Protein AF-A0A436BJ56-F1 (afdb_monomer_lite)

Secondary structure (DSSP, 8-state):
-EEEEEEE---SS-BTGGGB-SEEEEEEE----SSHHHHHHHHHHHHHHHHHHHHHTT--PEEEE---GGG-SS-EEEEEEE-TT-SEEEEEEGGGGTPPPP-TT--TT-HHHHHHHHHHHHSS-EEEGGG--HHHHTTS-TTTEEEEEEEEEEEEE--TTTTHHHHT--EE-TTS-EE-

Foldseek 3Di:
DKDWDKDADPPVDADPPQQRDGIHIDIDDDDDDQDDVRLVLVLLLVVLVVCVVQVVVVFLWAWAFDDQPPQDDGSKTFGWGFDQPAPWKKKWFQCSVVDDRDDPPDDSVPSVSSVVSVCVSPVTHIHTPVPDDPVVQVVDDPVGIDIGHTRGPDMTHDRACVPCVVVVNWDQDPVRDTGD

pLDDT: mean 94.96, std 5.75, range [60.12, 98.69]

Radius of gyration: 17.8 Å; chains: 1; bounding box: 43×37×51 Å

Structure (mmCIF, N/CA/C/O backbone):
data_AF-A0A436BJ56-F1
#
_entry.id   AF-A0A436BJ56-F1
#
loop_
_atom_site.group_PDB
_atom_site.id
_atom_site.type_symbol
_atom_site.label_atom_id
_atom_site.label_alt_id
_atom_site.label_comp_id
_atom_site.label_asym_id
_atom_site.label_entity_id
_atom_site.label_seq_id
_atom_site.pdbx_PDB_ins_code
_atom_site.Cartn_x
_atom_site.Cartn_y
_atom_site.Cartn_z
_atom_site.occupancy
_atom_site.B_iso_or_equiv
_atom_site.auth_seq_id
_atom_site.auth_comp_id
_atom_site.auth_asym_id
_atom_site.auth_atom_id
_atom_site.pdbx_PDB_model_num
ATOM 1 N N . LEU A 1 1 ? 7.757 -9.266 -9.993 1.00 97.31 1 LEU A N 1
ATOM 2 C CA . LEU A 1 1 ? 8.362 -10.417 -9.271 1.00 97.31 1 LEU A CA 1
ATOM 3 C C . LEU A 1 1 ? 7.872 -10.401 -7.831 1.00 97.31 1 LEU A C 1
ATOM 5 O O . LEU A 1 1 ? 7.681 -9.316 -7.302 1.00 97.31 1 LEU A O 1
ATOM 9 N N . TYR A 1 2 ? 7.648 -11.547 -7.194 1.00 98.50 2 TYR A N 1
ATOM 10 C CA . TYR A 1 2 ? 7.326 -11.588 -5.765 1.00 98.50 2 TYR A CA 1
ATOM 11 C C . TYR A 1 2 ? 7.798 -12.899 -5.145 1.00 98.50 2 TYR A C 1
ATOM 13 O O . TYR A 1 2 ? 8.003 -13.887 -5.850 1.00 98.50 2 TYR A O 1
ATOM 21 N N . HIS A 1 3 ? 7.935 -12.904 -3.826 1.00 98.50 3 HIS A N 1
ATOM 22 C CA . HIS A 1 3 ? 8.168 -14.114 -3.042 1.00 98.50 3 HIS A CA 1
ATOM 23 C C . HIS A 1 3 ? 7.486 -14.015 -1.682 1.00 98.50 3 HIS A C 1
ATOM 25 O O . HIS A 1 3 ? 6.999 -12.955 -1.294 1.00 98.50 3 HIS A O 1
ATOM 31 N N . ILE A 1 4 ? 7.435 -15.143 -0.981 1.00 98.69 4 ILE A N 1
ATOM 32 C CA . ILE A 1 4 ? 7.030 -15.231 0.419 1.00 98.69 4 ILE A CA 1
ATOM 33 C C . ILE A 1 4 ? 8.208 -15.867 1.142 1.00 98.69 4 ILE A C 1
ATOM 35 O O . ILE A 1 4 ? 8.556 -17.011 0.852 1.00 98.69 4 ILE A O 1
ATOM 39 N N . GLN A 1 5 ? 8.864 -15.111 2.014 1.00 98.69 5 GLN A N 1
ATOM 40 C CA . GLN A 1 5 ? 10.121 -15.535 2.623 1.00 98.69 5 GLN A CA 1
ATOM 41 C C . GLN A 1 5 ? 10.254 -14.984 4.042 1.00 98.69 5 GLN A C 1
ATOM 43 O O . GLN A 1 5 ? 9.731 -13.911 4.356 1.00 98.69 5 GLN A O 1
ATOM 48 N N . TRP A 1 6 ? 10.966 -15.723 4.892 1.00 98.44 6 TRP A N 1
ATOM 49 C CA . TRP A 1 6 ? 11.357 -15.266 6.220 1.00 98.44 6 TRP A CA 1
ATOM 50 C C . TRP A 1 6 ? 12.271 -14.045 6.127 1.00 98.44 6 TRP A C 1
ATOM 52 O O . TRP A 1 6 ? 13.178 -13.975 5.294 1.00 98.44 6 TRP A O 1
ATOM 62 N N . LYS A 1 7 ? 12.017 -13.066 6.987 1.00 98.12 7 LYS A N 1
ATOM 63 C CA . LYS A 1 7 ? 12.796 -11.838 7.132 1.00 98.12 7 LYS A CA 1
ATOM 64 C C . LYS A 1 7 ? 13.239 -11.710 8.577 1.00 98.12 7 LYS A C 1
ATOM 66 O O . LYS A 1 7 ? 12.566 -12.197 9.482 1.00 98.12 7 LYS A O 1
ATOM 71 N N . PHE A 1 8 ? 14.338 -10.995 8.776 1.00 98.12 8 PHE A N 1
ATOM 72 C CA . PHE A 1 8 ? 14.836 -10.655 10.097 1.00 98.12 8 PHE A CA 1
ATOM 73 C C . PHE A 1 8 ? 15.008 -9.140 10.223 1.00 98.12 8 PHE A C 1
ATOM 75 O O . PHE A 1 8 ? 15.613 -8.506 9.357 1.00 98.12 8 PHE A O 1
ATOM 82 N N . ARG A 1 9 ? 14.485 -8.560 11.303 1.00 97.06 9 ARG A N 1
ATOM 83 C CA . ARG A 1 9 ? 14.747 -7.184 11.745 1.00 97.06 9 ARG A CA 1
ATOM 84 C C . ARG A 1 9 ? 15.157 -7.244 13.210 1.00 97.06 9 ARG A C 1
ATOM 86 O O . ARG A 1 9 ? 14.449 -7.841 14.017 1.00 97.06 9 ARG A O 1
ATOM 93 N N . ASP A 1 10 ? 16.272 -6.615 13.570 1.00 96.69 10 ASP A N 1
ATOM 94 C CA . ASP A 1 10 ? 16.730 -6.593 14.964 1.00 96.69 10 ASP A CA 1
ATOM 95 C C . ASP A 1 10 ? 15.948 -5.553 15.783 1.00 96.69 10 ASP A C 1
ATOM 97 O O . ASP A 1 10 ? 16.457 -4.505 16.174 1.00 96.69 10 ASP A O 1
ATOM 101 N N . GLU A 1 11 ? 14.653 -5.819 15.975 1.00 94.88 11 GLU A N 1
ATOM 102 C CA . GLU A 1 11 ? 13.765 -4.987 16.779 1.00 94.88 11 GLU A CA 1
ATOM 103 C C . GLU A 1 11 ? 14.303 -4.902 18.213 1.00 94.88 11 GLU A C 1
ATOM 105 O O . GLU A 1 11 ? 14.478 -5.918 18.903 1.00 94.88 11 GLU A O 1
ATOM 110 N N . VAL A 1 12 ? 14.552 -3.664 18.651 1.00 95.06 12 VAL A N 1
ATOM 111 C CA . VAL A 1 12 ? 15.189 -3.335 19.931 1.00 95.06 12 VAL A CA 1
ATOM 112 C C . VAL A 1 12 ? 14.362 -3.884 21.087 1.00 95.06 12 VAL A C 1
ATOM 114 O O . VAL A 1 12 ? 14.915 -4.400 22.060 1.00 95.06 12 VAL A O 1
ATOM 117 N N . ARG A 1 13 ? 13.028 -3.802 20.984 1.00 95.31 13 ARG A N 1
ATOM 118 C CA . ARG A 1 13 ? 12.096 -4.304 22.005 1.00 95.31 13 ARG A CA 1
ATOM 119 C C . ARG A 1 13 ? 10.972 -5.132 21.371 1.00 95.31 13 ARG A C 1
ATOM 121 O O . ARG A 1 13 ? 9.874 -4.602 21.189 1.00 95.31 13 ARG A O 1
ATOM 128 N N . PRO A 1 14 ? 11.216 -6.422 21.061 1.00 94.12 14 PRO A N 1
ATOM 129 C CA . PRO A 1 14 ? 10.189 -7.309 20.525 1.00 94.12 14 PRO A CA 1
ATOM 130 C C . PRO A 1 14 ? 9.044 -7.460 21.526 1.00 94.12 14 PRO A C 1
ATOM 132 O O . PRO A 1 14 ? 9.273 -7.620 22.728 1.00 94.12 14 PRO A O 1
ATOM 135 N N . ARG A 1 15 ? 7.808 -7.383 21.042 1.00 94.06 15 ARG A N 1
ATOM 136 C CA . ARG A 1 15 ? 6.595 -7.375 21.868 1.00 94.06 15 ARG A CA 1
ATOM 137 C C . ARG A 1 15 ? 5.399 -7.884 21.071 1.00 94.06 15 ARG A C 1
ATOM 139 O O . ARG A 1 15 ? 5.477 -8.063 19.865 1.00 94.06 15 ARG A O 1
ATOM 146 N N . PHE A 1 16 ? 4.286 -8.138 21.755 1.00 94.00 16 PHE A N 1
ATOM 147 C CA . PHE A 1 16 ? 3.016 -8.526 21.118 1.00 94.00 16 PHE A CA 1
ATOM 148 C C . PHE A 1 16 ? 3.092 -9.800 20.249 1.00 94.00 16 PHE A C 1
ATOM 150 O O . PHE A 1 16 ? 2.332 -9.970 19.296 1.00 94.00 16 PHE A O 1
ATOM 157 N N . GLY A 1 17 ? 4.003 -10.719 20.588 1.00 95.00 17 GLY A N 1
ATOM 158 C CA . GLY A 1 17 ? 4.157 -11.996 19.894 1.00 95.00 17 GLY A CA 1
ATOM 159 C C . GLY A 1 17 ? 4.505 -11.807 18.418 1.00 95.00 17 GLY A C 1
ATOM 160 O O . GLY A 1 17 ? 5.520 -11.198 18.088 1.00 95.00 17 GLY A O 1
ATOM 161 N N . VAL A 1 18 ? 3.658 -12.333 17.532 1.00 95.94 18 VAL A N 1
ATOM 162 C CA . VAL A 1 18 ? 3.871 -12.285 16.076 1.00 95.94 18 VAL A CA 1
ATOM 163 C C . VAL A 1 18 ? 3.802 -10.872 15.495 1.00 95.94 18 VAL A C 1
ATOM 165 O O . VAL A 1 18 ? 4.398 -10.630 14.452 1.00 95.94 18 VAL A O 1
ATOM 168 N N . MET A 1 19 ? 3.127 -9.940 16.176 1.00 93.88 19 MET A N 1
ATOM 169 C CA . MET A 1 19 ? 2.874 -8.589 15.665 1.00 93.88 19 MET A CA 1
ATOM 170 C C . MET A 1 19 ? 4.138 -7.727 15.604 1.00 93.88 19 MET A C 1
ATOM 172 O O . MET A 1 19 ? 4.279 -6.909 14.704 1.00 93.88 19 MET A O 1
ATOM 176 N N . ARG A 1 20 ? 5.067 -7.910 16.551 1.00 94.88 20 ARG A N 1
ATOM 177 C CA . ARG A 1 20 ? 6.326 -7.157 16.615 1.00 94.88 20 ARG A CA 1
ATOM 178 C C . ARG A 1 20 ? 7.468 -8.052 17.087 1.00 94.88 20 ARG A C 1
ATOM 180 O O . ARG A 1 20 ? 7.993 -7.935 18.195 1.00 94.88 20 ARG A O 1
ATOM 187 N N . SER A 1 21 ? 7.816 -8.986 16.213 1.00 95.94 21 SER A N 1
ATOM 188 C CA . SER A 1 21 ? 8.883 -9.971 16.387 1.00 95.94 21 SER A CA 1
ATOM 189 C C . SER A 1 21 ? 10.157 -9.568 15.631 1.00 95.94 21 SER A C 1
ATOM 191 O O . SER A 1 21 ? 10.181 -8.564 14.918 1.00 95.94 21 SER A O 1
ATOM 193 N N . ARG A 1 22 ? 11.239 -10.340 15.802 1.00 97.44 22 ARG A N 1
ATOM 194 C CA . ARG A 1 22 ? 12.474 -10.153 15.021 1.00 97.44 22 ARG A CA 1
ATOM 195 C C . ARG A 1 22 ? 12.486 -10.956 13.734 1.00 97.44 22 ARG A C 1
ATOM 197 O O . ARG A 1 22 ? 12.954 -10.460 12.719 1.00 97.44 22 ARG A O 1
ATOM 204 N N . GLU A 1 23 ? 11.967 -12.175 13.778 1.00 98.25 23 GLU A N 1
ATOM 205 C CA . GLU A 1 23 ? 11.841 -13.053 12.622 1.00 98.25 23 GLU A CA 1
ATOM 206 C C . GLU A 1 23 ? 10.366 -13.180 12.244 1.00 98.25 23 GLU A C 1
ATOM 208 O O . GLU A 1 23 ? 9.539 -13.566 13.070 1.00 98.25 23 GLU A O 1
ATOM 213 N N . PHE A 1 24 ? 10.035 -12.828 11.005 1.00 98.31 24 PHE A N 1
ATOM 214 C CA . PHE A 1 24 ? 8.658 -12.778 10.522 1.00 98.31 24 PHE A CA 1
ATOM 215 C C . PHE A 1 24 ? 8.575 -13.201 9.057 1.00 98.31 24 PHE A C 1
ATOM 217 O O . PHE A 1 24 ? 9.532 -13.066 8.292 1.00 98.31 24 PHE A O 1
ATOM 224 N N . LEU A 1 25 ? 7.414 -13.713 8.654 1.00 98.38 25 LEU A N 1
ATOM 225 C CA . LEU A 1 25 ? 7.147 -14.100 7.275 1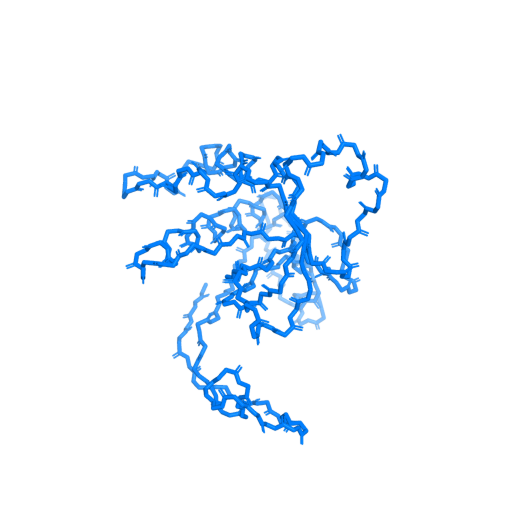.00 98.38 25 LEU A CA 1
ATOM 226 C C . LEU A 1 25 ? 6.546 -12.915 6.516 1.00 98.38 25 LEU A C 1
ATOM 228 O O . LEU A 1 25 ? 5.598 -12.292 6.989 1.00 98.38 25 LEU A O 1
ATOM 232 N N . MET A 1 26 ? 7.071 -12.619 5.329 1.00 98.56 26 MET A N 1
ATOM 233 C CA . MET A 1 26 ? 6.592 -11.501 4.519 1.00 98.56 26 MET A CA 1
ATOM 234 C C . MET A 1 26 ? 6.422 -11.912 3.063 1.00 98.56 26 MET A C 1
ATOM 236 O O . MET A 1 26 ? 7.269 -12.604 2.500 1.00 98.56 26 MET A O 1
ATOM 240 N N . LYS A 1 27 ? 5.330 -11.434 2.456 1.00 98.56 27 LYS A N 1
ATOM 241 C CA . LYS A 1 27 ? 5.179 -11.362 1.003 1.00 98.56 27 LYS A CA 1
ATOM 242 C C . LYS A 1 27 ? 5.621 -9.986 0.534 1.00 98.56 27 LYS A C 1
ATOM 244 O O . LYS A 1 27 ? 4.882 -9.017 0.714 1.00 98.56 27 LYS A O 1
ATOM 249 N N . ASP A 1 28 ? 6.767 -9.914 -0.115 1.00 97.50 28 ASP A N 1
ATOM 250 C CA . ASP A 1 28 ? 7.293 -8.722 -0.776 1.00 97.50 28 ASP A CA 1
ATOM 251 C C . ASP A 1 28 ? 7.287 -8.911 -2.299 1.00 97.50 28 ASP A C 1
ATOM 253 O O . ASP A 1 28 ? 7.619 -9.974 -2.831 1.00 97.50 28 ASP A O 1
ATOM 257 N N . ALA A 1 29 ? 6.817 -7.878 -2.995 1.00 98.38 29 ALA A N 1
ATOM 258 C CA . ALA A 1 29 ? 6.626 -7.855 -4.437 1.00 98.38 29 ALA A CA 1
ATOM 259 C C . ALA A 1 29 ? 7.260 -6.591 -5.023 1.00 98.38 29 ALA A C 1
ATOM 261 O O . ALA A 1 29 ? 7.264 -5.543 -4.386 1.00 98.38 29 ALA A O 1
ATOM 262 N N . TYR A 1 30 ? 7.767 -6.712 -6.247 1.00 97.62 30 TYR A N 1
ATOM 263 C CA . TYR A 1 30 ? 8.502 -5.674 -6.962 1.00 97.62 30 TYR A CA 1
ATOM 264 C C . TYR A 1 30 ? 7.994 -5.597 -8.406 1.00 97.62 30 TYR A C 1
ATOM 266 O O . TYR A 1 30 ? 7.989 -6.616 -9.117 1.00 97.62 30 TYR A O 1
ATOM 274 N N . SER A 1 31 ? 7.548 -4.411 -8.820 1.00 97.62 31 SER A N 1
ATOM 275 C CA . SER A 1 31 ? 7.209 -4.074 -10.207 1.00 97.62 31 SER A CA 1
ATOM 276 C C . SER A 1 31 ? 8.369 -3.343 -10.881 1.00 97.62 31 SER A C 1
ATOM 278 O O . SER A 1 31 ? 9.224 -2.769 -10.209 1.00 97.62 31 SER A O 1
ATOM 280 N N . PHE A 1 32 ? 8.410 -3.424 -12.207 1.00 96.88 32 PHE A N 1
ATOM 281 C CA . PHE A 1 32 ? 9.424 -2.803 -13.050 1.00 96.88 32 PHE A CA 1
ATOM 282 C C . PHE A 1 32 ? 8.715 -2.341 -14.313 1.00 96.88 32 PHE A C 1
ATOM 284 O O . PHE A 1 32 ? 8.106 -3.161 -15.002 1.00 96.88 32 PHE A O 1
ATOM 291 N N . ASP A 1 33 ? 8.796 -1.052 -14.596 1.00 96.31 33 ASP A N 1
ATOM 292 C CA . ASP A 1 33 ? 8.042 -0.401 -15.656 1.00 96.31 33 ASP A CA 1
ATOM 293 C C . ASP A 1 33 ? 8.947 0.641 -16.329 1.00 96.31 33 ASP A C 1
ATOM 295 O O . ASP A 1 33 ? 9.885 1.138 -15.709 1.00 96.31 33 ASP A O 1
ATOM 299 N N . LEU A 1 34 ? 8.707 0.926 -17.613 1.00 95.25 34 LEU A N 1
ATOM 300 C CA . LEU A 1 34 ? 9.562 1.820 -18.411 1.00 95.25 34 LEU A CA 1
ATOM 301 C C . LEU A 1 34 ? 9.464 3.285 -17.983 1.00 95.25 34 LEU A C 1
ATOM 303 O O . LEU A 1 34 ? 10.414 4.045 -18.152 1.00 95.25 34 LEU A O 1
ATOM 307 N N . ASP A 1 35 ? 8.296 3.681 -17.492 1.00 93.06 35 ASP A N 1
ATOM 308 C CA . ASP A 1 35 ? 7.981 5.048 -17.123 1.00 93.06 35 ASP A CA 1
ATOM 309 C C . ASP A 1 35 ? 7.056 5.092 -15.901 1.00 93.06 35 ASP A C 1
ATOM 311 O O . ASP A 1 35 ? 6.605 4.075 -15.362 1.00 93.06 35 ASP A O 1
ATOM 315 N N . PHE A 1 36 ? 6.788 6.315 -15.451 1.00 93.69 36 PHE A N 1
ATOM 316 C CA . PHE A 1 36 ? 5.950 6.571 -14.291 1.00 93.69 36 PHE A CA 1
ATOM 317 C C . PHE A 1 36 ? 4.507 6.079 -14.470 1.00 93.69 36 PHE A C 1
ATOM 319 O O . PHE A 1 36 ? 3.917 5.590 -13.508 1.00 93.69 36 PHE A O 1
ATOM 326 N N . GLU A 1 37 ? 3.931 6.179 -15.671 1.00 95.31 37 GLU A N 1
ATOM 327 C CA . GLU A 1 37 ? 2.541 5.768 -15.900 1.00 95.31 37 GLU A CA 1
ATOM 328 C C . GLU A 1 37 ? 2.396 4.245 -15.815 1.00 95.31 37 GLU A C 1
ATOM 330 O O . GLU A 1 37 ? 1.475 3.752 -15.158 1.00 95.31 37 GLU A O 1
ATOM 335 N N . GLY A 1 38 ? 3.354 3.491 -16.366 1.00 96.38 38 GLY A N 1
ATOM 336 C CA . GLY A 1 38 ? 3.429 2.042 -16.175 1.00 96.38 38 GLY A CA 1
ATOM 337 C C . GLY A 1 38 ? 3.590 1.665 -14.700 1.00 96.38 38 GLY A C 1
ATOM 338 O O . GLY A 1 38 ? 2.835 0.838 -14.177 1.00 96.38 38 GLY A O 1
ATOM 339 N N . ALA A 1 39 ? 4.500 2.340 -13.988 1.00 96.31 39 ALA A N 1
ATOM 340 C CA . ALA A 1 39 ? 4.735 2.092 -12.566 1.00 96.31 39 ALA A CA 1
ATOM 341 C C . ALA A 1 39 ? 3.493 2.395 -11.708 1.00 96.31 39 ALA A C 1
ATOM 343 O O . ALA A 1 39 ? 3.160 1.642 -10.788 1.00 96.31 39 ALA A O 1
ATOM 344 N N . LYS A 1 40 ? 2.758 3.464 -12.035 1.00 97.12 40 LYS A N 1
ATOM 345 C CA . LYS A 1 40 ? 1.489 3.830 -11.395 1.00 97.12 40 LYS A CA 1
ATOM 346 C C . LYS A 1 40 ? 0.389 2.808 -11.686 1.00 97.12 40 LYS A C 1
ATOM 348 O O . LYS A 1 40 ? -0.356 2.444 -10.776 1.00 97.12 40 LYS A O 1
ATOM 353 N N . ALA A 1 41 ? 0.299 2.291 -12.909 1.00 98.31 41 ALA A N 1
ATOM 354 C CA . ALA A 1 41 ? -0.630 1.212 -13.235 1.00 98.31 41 ALA A CA 1
ATOM 355 C C . ALA A 1 41 ? -0.315 -0.064 -12.429 1.00 98.31 41 ALA A C 1
ATOM 357 O O . ALA A 1 41 ? -1.209 -0.671 -11.831 1.00 98.31 41 ALA A O 1
ATOM 358 N N . ALA A 1 42 ? 0.965 -0.436 -12.315 1.00 98.31 42 ALA A N 1
ATOM 359 C CA . ALA A 1 42 ? 1.401 -1.558 -11.483 1.00 98.31 42 ALA A CA 1
ATOM 360 C C . ALA A 1 42 ? 1.089 -1.350 -9.992 1.00 98.31 42 ALA A C 1
ATOM 362 O O . ALA A 1 42 ? 0.601 -2.273 -9.330 1.00 98.31 42 ALA A O 1
ATOM 363 N N . TYR A 1 43 ? 1.308 -0.135 -9.486 1.00 98.19 43 TYR A N 1
ATOM 364 C CA . TYR A 1 43 ? 0.938 0.272 -8.133 1.00 98.19 43 TYR A CA 1
ATOM 365 C C . TYR A 1 43 ? -0.564 0.095 -7.883 1.00 98.19 43 TYR A C 1
ATOM 367 O O . TYR A 1 43 ? -0.960 -0.556 -6.914 1.00 98.19 43 TYR A O 1
ATOM 375 N N . ASN A 1 44 ? -1.404 0.589 -8.796 1.00 98.56 44 ASN A N 1
ATOM 376 C CA . ASN A 1 44 ? -2.857 0.493 -8.690 1.00 98.56 44 ASN A CA 1
ATOM 377 C C . ASN A 1 44 ? -3.340 -0.968 -8.686 1.00 98.56 44 ASN A C 1
ATOM 379 O O . ASN A 1 44 ? -4.206 -1.339 -7.891 1.00 98.56 44 ASN A O 1
ATOM 383 N N . ARG A 1 45 ? -2.731 -1.842 -9.501 1.00 98.62 45 ARG A N 1
ATOM 384 C CA . ARG A 1 45 ? -3.021 -3.288 -9.465 1.00 98.62 45 ARG A CA 1
ATOM 385 C C . ARG A 1 45 ? -2.676 -3.904 -8.105 1.00 98.62 45 ARG A C 1
ATOM 387 O O . ARG A 1 45 ? -3.431 -4.741 -7.605 1.00 98.62 45 ARG A O 1
ATOM 394 N N . MET A 1 46 ? -1.575 -3.493 -7.471 1.00 98.56 46 MET A N 1
ATOM 395 C CA . MET A 1 46 ? -1.231 -3.956 -6.118 1.00 98.56 46 MET A CA 1
ATOM 396 C C . MET A 1 46 ? -2.188 -3.411 -5.058 1.00 98.56 46 MET A C 1
ATOM 398 O O . MET A 1 46 ? -2.606 -4.177 -4.191 1.00 98.56 46 MET A O 1
ATOM 402 N N . PHE A 1 47 ? -2.606 -2.150 -5.173 1.00 98.62 47 PHE A N 1
ATOM 403 C CA . PHE A 1 47 ? -3.616 -1.542 -4.307 1.00 98.62 47 PHE A CA 1
ATOM 404 C C . PHE A 1 47 ? -4.901 -2.380 -4.293 1.00 98.62 47 PHE A C 1
ATOM 406 O O . PHE A 1 47 ? -5.339 -2.854 -3.242 1.00 98.62 47 PHE A O 1
ATOM 413 N N . VAL A 1 48 ? -5.462 -2.654 -5.475 1.00 98.44 48 VAL A N 1
ATOM 414 C CA . VAL A 1 48 ? -6.691 -3.449 -5.616 1.00 98.44 48 VAL A CA 1
ATOM 415 C C . VAL A 1 48 ? -6.490 -4.900 -5.162 1.00 98.44 48 VAL A C 1
ATOM 417 O O . VAL A 1 48 ? -7.371 -5.491 -4.531 1.00 98.44 48 VAL A O 1
ATOM 420 N N . SER A 1 49 ? -5.313 -5.478 -5.416 1.00 98.19 49 SER A N 1
ATOM 421 C CA . SER A 1 49 ? -4.969 -6.819 -4.927 1.00 98.19 49 SER A CA 1
ATOM 422 C C . SER A 1 49 ? -4.944 -6.892 -3.398 1.00 98.19 49 SER A C 1
ATOM 424 O O . SER A 1 49 ? -5.396 -7.889 -2.831 1.00 98.19 49 SER A O 1
ATOM 426 N N . TYR A 1 50 ? -4.444 -5.856 -2.721 1.00 98.44 50 TYR A N 1
ATOM 427 C CA . TYR A 1 50 ? -4.378 -5.797 -1.259 1.00 98.44 50 TYR A CA 1
ATOM 428 C C . TYR A 1 50 ? -5.768 -5.663 -0.638 1.00 98.44 50 TYR A C 1
ATOM 430 O O . TYR A 1 50 ? -6.083 -6.457 0.249 1.00 98.44 50 TYR A O 1
ATOM 438 N N . LEU A 1 51 ? -6.629 -4.780 -1.169 1.00 97.88 51 LEU A N 1
ATOM 439 C CA . LEU A 1 51 ? -8.038 -4.691 -0.752 1.00 97.88 51 LEU A CA 1
ATOM 440 C C . LEU A 1 51 ? -8.693 -6.080 -0.750 1.00 97.88 51 LEU A C 1
ATOM 442 O O . LEU A 1 51 ? -9.200 -6.556 0.264 1.00 97.88 51 LEU A O 1
ATOM 446 N N . ARG A 1 52 ? -8.577 -6.792 -1.876 1.00 97.81 52 ARG A N 1
ATOM 447 C CA . ARG A 1 52 ? -9.139 -8.139 -2.049 1.00 97.81 52 ARG A CA 1
ATOM 448 C C . ARG A 1 52 ? -8.500 -9.177 -1.129 1.00 97.81 52 ARG A C 1
ATOM 450 O O . ARG A 1 52 ? -9.184 -10.092 -0.673 1.00 97.81 52 ARG A O 1
ATOM 457 N N . THR A 1 53 ? -7.198 -9.068 -0.877 1.00 97.88 53 THR A N 1
ATOM 458 C CA . THR A 1 53 ? -6.456 -10.009 -0.027 1.00 97.88 53 THR A CA 1
ATOM 459 C C . THR A 1 53 ? -6.968 -9.966 1.406 1.00 97.88 53 THR A C 1
ATOM 461 O O . THR A 1 53 ? -7.306 -11.016 1.951 1.00 97.88 53 THR A O 1
ATOM 464 N N . PHE A 1 54 ? -7.083 -8.774 1.992 1.00 97.56 54 PHE A N 1
ATOM 465 C CA . PHE A 1 54 ? -7.527 -8.631 3.379 1.00 97.56 54 PHE A CA 1
ATOM 466 C C . PHE A 1 54 ? -9.012 -8.966 3.544 1.00 97.56 54 PHE A C 1
ATOM 468 O O . PHE A 1 54 ? -9.364 -9.716 4.455 1.00 97.56 54 PHE A O 1
ATOM 475 N N . THR A 1 55 ? -9.872 -8.561 2.603 1.00 96.06 55 THR A N 1
ATOM 476 C CA . THR A 1 55 ? -11.298 -8.932 2.637 1.00 96.06 55 THR A CA 1
ATOM 477 C C . THR A 1 55 ? -11.513 -10.440 2.585 1.00 96.06 55 THR A C 1
ATOM 479 O O . THR A 1 55 ? -12.362 -10.966 3.301 1.00 96.06 55 THR A O 1
ATOM 482 N N . ARG A 1 56 ? -10.710 -11.182 1.807 1.00 96.88 56 ARG A N 1
ATOM 483 C CA . ARG A 1 56 ? -10.768 -12.657 1.785 1.00 96.88 56 ARG A CA 1
ATOM 484 C C . ARG A 1 56 ? -10.379 -13.309 3.114 1.00 96.88 56 ARG A C 1
ATOM 486 O O . ARG A 1 56 ? -10.716 -14.471 3.321 1.00 96.88 56 ARG A O 1
ATOM 493 N N . MET A 1 57 ? -9.685 -12.588 3.990 1.00 97.06 57 MET A N 1
ATOM 494 C CA . MET A 1 57 ? -9.357 -13.022 5.351 1.00 97.06 57 MET A CA 1
ATOM 495 C C . MET A 1 57 ? -10.418 -12.588 6.377 1.00 97.06 57 MET A C 1
ATOM 497 O O . MET A 1 57 ? -10.242 -12.839 7.564 1.00 97.06 57 MET A O 1
ATOM 501 N N . GLY A 1 58 ? -11.507 -11.940 5.943 1.00 96.00 58 GLY A N 1
ATOM 502 C CA . GLY A 1 58 ? -12.515 -11.361 6.836 1.00 96.00 58 GLY A CA 1
ATOM 503 C C . GLY A 1 58 ? -12.043 -10.085 7.536 1.00 96.00 58 GLY A C 1
ATOM 504 O O . GLY A 1 58 ? -12.595 -9.717 8.568 1.00 96.00 58 GLY A O 1
ATOM 505 N N . LEU A 1 59 ? -11.006 -9.432 7.002 1.00 95.50 59 LEU A N 1
ATOM 506 C CA . LEU A 1 59 ? -10.409 -8.228 7.568 1.00 95.50 59 LEU A CA 1
ATOM 507 C C . LEU A 1 59 ? -10.763 -7.016 6.712 1.00 95.50 59 LEU A C 1
ATOM 509 O O . LEU A 1 59 ? -10.738 -7.074 5.482 1.00 95.50 59 LEU A O 1
ATOM 513 N N . GLN A 1 60 ? -11.034 -5.899 7.376 1.00 93.50 60 GLN A N 1
ATOM 514 C CA . GLN A 1 60 ? -11.268 -4.621 6.723 1.00 93.50 60 GLN A CA 1
ATOM 515 C C . GLN A 1 60 ? -10.035 -3.734 6.906 1.00 93.50 60 GLN A C 1
ATOM 517 O O . GLN A 1 60 ? -9.890 -3.044 7.913 1.00 93.50 60 GLN A O 1
ATOM 522 N N . ALA A 1 61 ? -9.115 -3.810 5.945 1.00 96.75 61 ALA A N 1
ATOM 523 C CA . ALA A 1 61 ? -7.906 -2.998 5.941 1.00 96.75 61 ALA A CA 1
ATOM 524 C C . ALA A 1 61 ? -8.137 -1.725 5.119 1.00 96.75 61 ALA A C 1
ATOM 526 O O . ALA A 1 61 ? -8.456 -1.795 3.931 1.00 96.75 61 ALA A O 1
ATOM 527 N N . ILE A 1 62 ? -7.978 -0.574 5.761 1.00 97.69 62 ILE A N 1
ATOM 528 C CA . ILE A 1 62 ? -8.192 0.743 5.165 1.00 97.69 62 ILE A CA 1
ATOM 529 C C . ILE A 1 62 ? -6.868 1.206 4.547 1.00 97.69 62 ILE A C 1
ATOM 531 O O . ILE A 1 62 ? -5.870 1.247 5.269 1.00 97.69 62 ILE A O 1
ATOM 535 N N . PRO A 1 63 ? -6.824 1.544 3.246 1.00 97.69 63 PRO A N 1
ATOM 536 C CA . PRO A 1 63 ? -5.649 2.165 2.653 1.00 97.69 63 PRO A CA 1
ATOM 537 C C . PRO A 1 63 ? -5.527 3.602 3.167 1.00 97.69 63 PRO A C 1
ATOM 539 O O . PRO A 1 63 ? -6.423 4.421 2.979 1.00 97.69 63 PRO A O 1
ATOM 542 N N . MET A 1 64 ? -4.420 3.915 3.825 1.00 97.31 64 MET A N 1
ATOM 543 C CA . MET A 1 64 ? -4.146 5.226 4.401 1.00 97.31 64 MET A CA 1
ATOM 544 C C . MET A 1 64 ? -2.902 5.810 3.759 1.00 97.31 64 MET A C 1
ATOM 546 O O . MET A 1 64 ? -1.915 5.096 3.574 1.00 97.31 64 MET A O 1
ATOM 550 N N . ARG A 1 65 ? -2.936 7.106 3.435 1.00 96.44 65 ARG A N 1
ATOM 551 C CA . ARG A 1 65 ? -1.734 7.811 2.979 1.00 96.44 65 ARG A CA 1
ATOM 552 C C . ARG A 1 65 ? -0.658 7.697 4.052 1.00 96.44 65 ARG A C 1
ATOM 554 O O . ARG A 1 65 ? -0.931 7.981 5.219 1.00 96.44 65 ARG A O 1
ATOM 561 N N . ALA A 1 66 ? 0.525 7.277 3.631 1.00 93.31 66 ALA A N 1
ATOM 562 C CA . ALA A 1 66 ? 1.679 7.048 4.486 1.00 93.31 66 ALA A CA 1
ATOM 563 C C . ALA A 1 66 ? 2.893 7.811 3.949 1.00 93.31 66 ALA A C 1
ATOM 565 O O . ALA A 1 66 ? 2.883 8.273 2.802 1.00 93.31 66 ALA A O 1
ATOM 566 N N . ASP A 1 67 ? 3.933 7.947 4.770 1.00 89.19 67 ASP A N 1
ATOM 567 C CA . ASP A 1 67 ? 5.151 8.638 4.362 1.00 89.19 67 ASP A CA 1
ATOM 568 C C . ASP A 1 67 ? 5.743 7.989 3.096 1.00 89.19 67 ASP A C 1
ATOM 570 O O . ASP A 1 67 ? 5.774 6.763 2.925 1.00 89.19 67 ASP A O 1
ATOM 574 N N . THR A 1 68 ? 6.188 8.827 2.163 1.00 82.19 68 THR A N 1
ATOM 575 C CA . THR A 1 68 ? 6.903 8.395 0.950 1.00 82.19 68 THR A CA 1
ATOM 576 C C . THR A 1 68 ? 8.412 8.336 1.171 1.00 82.19 68 THR A C 1
ATOM 578 O O . THR A 1 68 ? 9.166 7.874 0.303 1.00 82.19 68 THR A O 1
ATOM 581 N N . GLY A 1 69 ? 8.876 8.788 2.337 1.00 75.38 69 GLY A N 1
ATOM 582 C CA . GLY A 1 69 ? 10.280 8.903 2.663 1.00 75.38 69 GLY A CA 1
ATOM 583 C C . GLY A 1 69 ? 10.998 9.861 1.703 1.00 75.38 69 GLY A C 1
ATOM 584 O O . GLY A 1 69 ? 10.406 10.805 1.180 1.00 75.38 69 GLY A O 1
ATOM 585 N N . PRO A 1 70 ? 12.286 9.620 1.394 1.00 60.12 70 PRO A N 1
ATOM 586 C CA . PRO A 1 70 ? 13.103 10.555 0.611 1.00 60.12 70 PRO A CA 1
ATOM 587 C C . PRO A 1 70 ? 12.676 10.759 -0.851 1.00 60.12 70 PRO A C 1
ATOM 589 O O . PRO A 1 70 ? 13.305 11.541 -1.557 1.00 60.12 70 PRO A O 1
ATOM 592 N N . ILE A 1 71 ? 11.698 9.996 -1.337 1.00 62.31 71 ILE A N 1
ATOM 593 C CA . ILE A 1 71 ? 11.326 9.936 -2.756 1.00 62.31 71 ILE A CA 1
ATOM 594 C C . ILE A 1 71 ? 10.233 10.963 -3.066 1.00 62.31 71 ILE A C 1
ATOM 596 O O . ILE A 1 71 ? 10.203 11.502 -4.172 1.00 62.31 71 ILE A O 1
ATOM 600 N N . GLY A 1 72 ? 9.388 11.287 -2.081 1.00 63.22 72 GLY A N 1
ATOM 601 C CA . GLY A 1 72 ? 8.248 12.180 -2.261 1.00 63.22 72 GLY A CA 1
ATOM 602 C C . GLY A 1 72 ? 7.133 11.579 -3.127 1.00 63.22 72 GLY A C 1
ATOM 603 O O . GLY A 1 72 ? 7.201 10.435 -3.584 1.00 63.22 72 GLY A O 1
ATOM 604 N N . GLY A 1 73 ? 6.097 12.382 -3.375 1.00 69.25 73 GLY A N 1
ATOM 605 C CA . GLY A 1 73 ? 4.919 12.010 -4.165 1.00 69.25 73 GLY A CA 1
ATOM 606 C C . GLY A 1 73 ? 3.764 11.464 -3.321 1.00 69.25 73 GLY A C 1
ATOM 607 O O . GLY A 1 73 ? 3.774 11.571 -2.100 1.00 69.25 73 GLY A O 1
ATOM 608 N N . ASP A 1 74 ? 2.778 10.864 -3.995 1.00 77.25 74 ASP A N 1
ATOM 609 C CA . ASP A 1 74 ? 1.508 10.439 -3.375 1.00 77.25 74 ASP A CA 1
ATOM 610 C C . ASP A 1 74 ? 1.295 8.912 -3.413 1.00 77.25 74 ASP A C 1
ATOM 612 O O . ASP A 1 74 ? 0.239 8.394 -3.051 1.00 77.25 74 ASP A O 1
ATOM 616 N N . LEU A 1 75 ? 2.293 8.161 -3.887 1.00 91.88 75 LEU A N 1
ATOM 617 C CA . LEU A 1 75 ? 2.205 6.716 -4.106 1.00 91.88 75 LEU A CA 1
ATOM 618 C C . LEU A 1 75 ? 2.828 5.934 -2.941 1.00 91.88 75 LEU A C 1
ATOM 620 O O . LEU A 1 75 ? 3.743 5.137 -3.142 1.00 91.88 75 LEU A O 1
ATOM 624 N N . SER A 1 76 ? 2.320 6.153 -1.727 1.00 96.00 76 SER A N 1
ATOM 625 C CA . SER A 1 76 ? 2.619 5.362 -0.524 1.00 96.00 76 SER A CA 1
ATOM 626 C C . SER A 1 76 ? 1.344 5.175 0.295 1.00 96.00 76 SER A C 1
ATOM 628 O O . SER A 1 76 ? 0.722 6.153 0.710 1.00 96.00 76 SER A O 1
ATOM 630 N N . HIS A 1 77 ? 0.928 3.918 0.474 1.00 97.75 77 HIS A N 1
ATOM 631 C CA . HIS A 1 77 ? -0.271 3.579 1.240 1.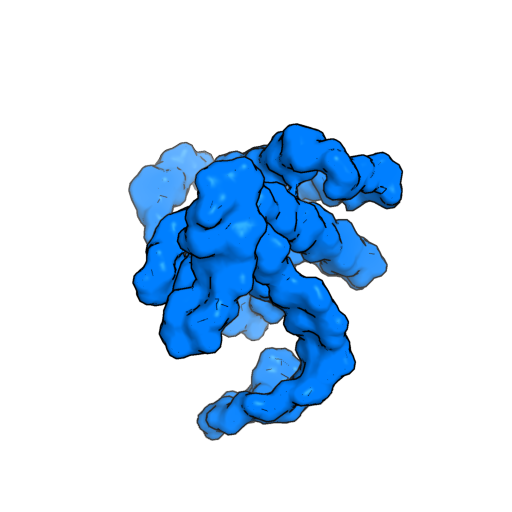00 97.75 77 HIS A CA 1
ATOM 632 C C . HIS A 1 77 ? -0.021 2.395 2.168 1.00 97.75 77 HIS A C 1
ATOM 634 O O . HIS A 1 77 ? 0.316 1.292 1.718 1.00 97.75 77 HIS A O 1
ATOM 640 N N . GLU A 1 78 ? -0.244 2.624 3.456 1.00 97.56 78 GLU A N 1
ATOM 641 C CA . GLU A 1 78 ? -0.337 1.577 4.468 1.00 97.56 78 GLU A CA 1
ATOM 642 C C . GLU A 1 78 ? -1.775 1.061 4.534 1.00 97.56 78 GLU A C 1
ATOM 644 O O . GLU A 1 78 ? -2.735 1.826 4.553 1.00 97.56 78 GLU A O 1
ATOM 649 N N . PHE A 1 79 ? -1.937 -0.255 4.571 1.00 98.06 79 PHE A N 1
ATOM 650 C CA . PHE A 1 79 ? -3.213 -0.924 4.772 1.00 98.06 79 PHE A CA 1
ATOM 651 C C . PHE A 1 79 ? -3.346 -1.243 6.253 1.00 98.06 79 PHE A C 1
ATOM 653 O O . PHE A 1 79 ? -2.631 -2.102 6.776 1.00 98.06 79 PHE A O 1
ATOM 660 N N . ILE A 1 80 ? -4.257 -0.540 6.921 1.00 97.75 80 ILE A N 1
ATOM 661 C CA . ILE A 1 80 ? -4.363 -0.543 8.379 1.00 97.75 80 ILE A CA 1
ATOM 662 C C . ILE A 1 80 ? -5.714 -1.101 8.815 1.00 97.75 80 ILE A C 1
ATOM 664 O O . ILE A 1 80 ? -6.767 -0.693 8.325 1.00 97.75 80 ILE A O 1
ATOM 668 N N . ILE A 1 81 ? -5.684 -2.024 9.774 1.00 96.69 81 ILE A N 1
ATOM 669 C CA . ILE A 1 81 ? -6.877 -2.527 10.461 1.00 96.69 81 ILE A CA 1
ATOM 670 C C . ILE A 1 81 ? -7.061 -1.722 11.742 1.00 96.69 81 ILE A C 1
ATOM 672 O O . ILE A 1 81 ? -6.135 -1.640 12.552 1.00 96.69 81 ILE A O 1
ATOM 676 N N . LEU A 1 82 ? -8.248 -1.148 11.942 1.00 96.06 82 LEU A N 1
ATOM 677 C CA . LEU A 1 82 ? -8.568 -0.412 13.166 1.00 96.06 82 LEU A CA 1
ATOM 678 C C . LEU A 1 82 ? -8.590 -1.367 14.367 1.00 96.06 82 LEU A C 1
ATOM 680 O O . LEU A 1 82 ? -9.276 -2.390 14.346 1.00 96.06 82 LEU A O 1
ATOM 684 N N . ALA A 1 83 ? -7.823 -1.040 15.404 1.00 94.81 83 ALA A N 1
ATOM 685 C CA . ALA A 1 83 ? -7.698 -1.834 16.619 1.00 94.81 83 ALA A CA 1
ATOM 686 C C . ALA A 1 83 ? -7.179 -0.971 17.776 1.00 94.81 83 ALA A C 1
ATOM 688 O O . ALA A 1 83 ? -6.140 -0.325 17.650 1.00 94.81 83 ALA A O 1
ATOM 689 N N . ASP A 1 84 ? -7.830 -1.042 18.939 1.00 91.19 84 ASP A N 1
ATOM 690 C CA . ASP A 1 84 ? -7.464 -0.245 20.123 1.00 91.19 84 ASP A CA 1
ATOM 691 C C . ASP A 1 84 ? -6.025 -0.497 20.601 1.00 91.19 84 ASP A C 1
ATOM 693 O O . ASP A 1 84 ? -5.362 0.395 21.127 1.00 91.19 84 ASP A O 1
ATOM 697 N N . THR A 1 85 ? -5.509 -1.710 20.390 1.00 90.19 85 THR A N 1
ATOM 698 C CA . THR A 1 85 ? -4.132 -2.099 20.734 1.00 90.19 85 THR A CA 1
ATOM 699 C C . THR A 1 85 ? -3.131 -1.865 19.602 1.00 90.19 85 THR A C 1
ATOM 701 O O . THR A 1 85 ? -1.986 -2.305 19.705 1.00 90.19 85 THR A O 1
ATOM 704 N N . GLY A 1 86 ? -3.550 -1.227 18.507 1.00 88.69 86 GLY A N 1
ATOM 705 C CA . GLY A 1 86 ? -2.691 -0.897 17.375 1.00 88.69 86 GLY A CA 1
ATOM 706 C C . GLY A 1 86 ? -1.530 0.010 17.773 1.00 88.69 86 GLY A C 1
ATOM 707 O O . GLY A 1 86 ? -1.605 0.721 18.775 1.00 88.69 86 GLY A O 1
ATOM 708 N N . GLU A 1 87 ? -0.429 -0.011 17.025 1.00 86.81 87 GLU A N 1
ATOM 709 C CA . GLU A 1 87 ? 0.743 0.824 17.325 1.00 86.81 87 GLU A CA 1
ATOM 710 C C . GLU A 1 87 ? 0.633 2.226 16.712 1.00 86.81 87 GLU A C 1
ATOM 712 O O . GLU A 1 87 ? 1.113 3.183 17.328 1.00 86.81 87 GLU A O 1
ATOM 717 N N . SER A 1 88 ? -0.073 2.355 15.587 1.00 88.56 88 SER A N 1
ATOM 718 C CA . SER A 1 88 ? -0.187 3.595 14.816 1.00 88.56 88 SER A CA 1
ATOM 719 C C . SER A 1 88 ? -1.473 4.343 15.154 1.00 88.56 88 SER A C 1
ATOM 721 O O . SER A 1 88 ? -2.550 3.745 15.184 1.00 88.56 88 SER A O 1
ATOM 723 N N . GLN A 1 89 ? -1.366 5.647 15.410 1.00 95.81 89 GLN A N 1
ATOM 724 C CA . GLN A 1 89 ? -2.515 6.551 15.438 1.00 95.81 89 GLN A CA 1
ATOM 725 C C . GLN A 1 89 ? -2.931 6.856 13.994 1.00 95.81 89 GLN A C 1
ATOM 727 O O . GLN A 1 89 ? -2.076 7.040 13.125 1.00 95.81 89 GLN A O 1
ATOM 732 N N . VAL A 1 90 ? -4.236 6.861 13.729 1.00 96.75 90 VAL A N 1
ATOM 733 C CA . VAL A 1 90 ? -4.779 7.016 12.378 1.00 96.75 90 VAL A CA 1
ATOM 734 C C . VAL A 1 90 ? -6.046 7.858 12.350 1.00 96.75 90 VAL A C 1
ATOM 736 O O . VAL A 1 90 ? -6.794 7.923 13.331 1.00 96.75 90 VAL A O 1
ATOM 739 N N . TYR A 1 91 ? -6.295 8.463 11.189 1.00 97.50 91 TYR A N 1
ATOM 740 C CA . TYR A 1 91 ? -7.433 9.340 10.940 1.00 97.50 91 TYR A CA 1
ATOM 741 C C . TYR A 1 91 ? -8.063 8.972 9.603 1.00 97.50 91 TYR A C 1
ATOM 743 O O . TYR A 1 91 ? -7.393 8.987 8.569 1.00 97.50 91 TYR A O 1
ATOM 751 N N . CYS A 1 92 ? -9.351 8.641 9.602 1.00 97.25 92 CYS A N 1
ATOM 752 C CA . CYS A 1 92 ? -10.072 8.311 8.379 1.00 97.25 92 CYS A CA 1
ATOM 753 C C . CYS A 1 92 ? -11.527 8.793 8.397 1.00 97.25 92 CYS A C 1
ATOM 755 O O . CYS A 1 92 ? -12.100 9.088 9.445 1.00 97.25 92 CYS A O 1
ATOM 757 N N . HIS A 1 93 ? -12.113 8.893 7.210 1.00 97.88 93 HIS A N 1
ATOM 758 C CA . HIS A 1 93 ? -13.531 9.152 7.008 1.00 97.88 93 HIS A CA 1
ATOM 759 C C . HIS A 1 93 ? -14.344 7.873 7.244 1.00 97.88 93 HIS A C 1
ATOM 761 O O . HIS A 1 93 ? -13.931 6.787 6.826 1.00 97.88 93 HIS A O 1
ATOM 767 N N . ARG A 1 94 ? -15.529 7.980 7.854 1.00 96.31 94 ARG A N 1
ATOM 768 C CA . ARG A 1 94 ? -16.373 6.812 8.157 1.00 96.31 94 ARG A CA 1
ATOM 769 C C . ARG A 1 94 ? -16.760 5.995 6.921 1.00 96.31 94 ARG A C 1
ATOM 771 O O . ARG A 1 94 ? -16.945 4.790 7.051 1.00 96.31 94 ARG A O 1
ATOM 778 N N . ASP A 1 95 ? -16.850 6.605 5.742 1.00 95.56 95 ASP A N 1
ATOM 779 C CA . ASP A 1 95 ? -17.229 5.907 4.500 1.00 95.56 95 ASP A CA 1
ATOM 780 C C . ASP A 1 95 ? -16.374 4.671 4.202 1.00 95.56 95 ASP A C 1
ATOM 782 O O . ASP A 1 95 ? -16.890 3.707 3.643 1.00 95.56 95 ASP A O 1
ATOM 786 N N . TYR A 1 96 ? -15.110 4.631 4.644 1.00 93.75 96 TYR A N 1
ATOM 787 C CA . TYR A 1 96 ? -14.270 3.432 4.522 1.00 93.75 96 TYR A CA 1
ATOM 788 C C . TYR A 1 96 ? -14.868 2.189 5.194 1.00 93.75 96 TYR A C 1
ATOM 790 O O . TYR A 1 96 ? -14.493 1.071 4.848 1.00 93.75 96 TYR A O 1
ATOM 798 N N . LEU A 1 97 ? -15.796 2.365 6.140 1.00 87.38 97 LEU A N 1
ATOM 799 C CA . LEU A 1 97 ? -16.536 1.284 6.789 1.00 87.38 97 LEU A CA 1
ATOM 800 C C . LEU A 1 97 ? -17.658 0.692 5.931 1.00 87.38 97 LEU A C 1
ATOM 802 O O . LEU A 1 97 ? -18.200 -0.350 6.287 1.00 87.38 97 LEU A O 1
ATOM 806 N N . ALA A 1 98 ? -17.998 1.340 4.819 1.00 91.75 98 ALA A N 1
ATOM 807 C CA . ALA A 1 98 ? -19.076 0.939 3.923 1.00 91.75 98 ALA A CA 1
ATOM 808 C C . ALA A 1 98 ? -18.627 0.755 2.463 1.00 91.75 98 ALA A C 1
ATOM 810 O O . ALA A 1 98 ? -19.449 0.381 1.631 1.00 91.75 98 ALA A O 1
ATOM 811 N N . LEU A 1 99 ? -17.358 1.022 2.127 1.00 93.69 99 LEU A N 1
ATOM 812 C CA . LEU A 1 99 ? -16.863 0.849 0.761 1.00 93.69 99 LEU A CA 1
ATOM 813 C C . LEU A 1 99 ? -16.828 -0.629 0.356 1.00 93.69 99 LEU A C 1
ATOM 815 O O . LEU A 1 99 ? -16.225 -1.470 1.027 1.00 93.69 99 LEU A O 1
ATOM 819 N N . ASP A 1 100 ? -17.410 -0.917 -0.805 1.00 92.56 100 ASP A N 1
ATOM 820 C CA . ASP A 1 100 ? -17.404 -2.252 -1.386 1.00 92.56 100 ASP A CA 1
ATOM 821 C C . ASP A 1 100 ? -16.047 -2.574 -2.017 1.00 92.56 100 ASP A C 1
ATOM 823 O O . ASP A 1 100 ? -15.519 -1.855 -2.874 1.00 92.56 100 ASP A O 1
ATOM 827 N N . VAL A 1 101 ? -15.475 -3.704 -1.602 1.00 94.81 101 VAL A N 1
ATOM 828 C CA . VAL A 1 101 ? -14.224 -4.202 -2.173 1.00 94.81 101 VAL A CA 1
ATOM 829 C C . VAL A 1 101 ? -14.498 -4.878 -3.521 1.00 94.81 101 VAL A C 1
ATOM 831 O O . VAL A 1 101 ? -15.410 -5.704 -3.621 1.00 94.81 101 VAL A O 1
ATOM 834 N N . PRO A 1 102 ? -13.695 -4.589 -4.561 1.00 93.38 102 PRO A N 1
ATOM 835 C CA . PRO A 1 102 ? -13.865 -5.163 -5.894 1.00 93.38 102 PRO A CA 1
ATOM 836 C C . PRO A 1 102 ? -13.922 -6.699 -5.899 1.00 93.38 102 PRO A C 1
ATOM 838 O O . PRO A 1 102 ? -13.082 -7.395 -5.315 1.00 93.38 102 PRO A O 1
ATOM 841 N N . GLY A 1 103 ? -14.929 -7.232 -6.596 1.00 92.19 103 GLY A N 1
ATOM 842 C CA . GLY A 1 103 ? -15.247 -8.659 -6.665 1.00 92.19 103 GLY A CA 1
ATOM 843 C C . GLY A 1 103 ? -14.265 -9.495 -7.494 1.00 92.19 103 GLY A C 1
ATOM 844 O O . GLY A 1 103 ? -13.298 -9.007 -8.065 1.00 92.19 103 GLY A O 1
ATOM 845 N N . ALA A 1 104 ? -14.478 -10.815 -7.543 1.00 91.50 104 ALA A N 1
ATOM 846 C CA . ALA A 1 104 ? -13.561 -11.746 -8.217 1.00 91.50 104 ALA A CA 1
ATOM 847 C C . ALA A 1 104 ? -13.399 -11.530 -9.732 1.00 91.50 104 ALA A C 1
ATOM 849 O O . ALA A 1 104 ? -12.407 -11.990 -10.288 1.00 91.50 104 ALA A O 1
ATOM 850 N N . ASN A 1 105 ? -14.337 -10.816 -10.355 1.00 94.62 105 ASN A N 1
ATOM 851 C CA . ASN A 1 105 ? -14.387 -10.580 -11.795 1.00 94.62 105 ASN A CA 1
ATOM 852 C C . ASN A 1 105 ? -13.703 -9.270 -12.232 1.00 94.62 105 ASN A C 1
ATOM 854 O O . ASN A 1 105 ? -13.846 -8.898 -13.389 1.00 94.62 105 ASN A O 1
ATOM 858 N N . THR A 1 106 ? -13.013 -8.561 -11.332 1.00 96.69 106 THR A N 1
ATOM 859 C CA . THR A 1 106 ? -12.257 -7.343 -11.673 1.00 96.69 106 THR A CA 1
ATOM 860 C C . THR A 1 106 ? -11.205 -7.627 -12.740 1.00 96.69 106 THR A C 1
ATOM 862 O O . THR A 1 106 ? -10.384 -8.535 -12.565 1.00 96.69 106 THR A O 1
ATOM 865 N N . ASP A 1 107 ? -11.207 -6.840 -13.817 1.00 97.25 107 ASP A N 1
ATOM 866 C CA . ASP A 1 107 ? -10.258 -6.997 -14.917 1.00 97.25 107 ASP A CA 1
ATOM 867 C C . ASP A 1 107 ? -8.950 -6.248 -14.628 1.00 97.25 107 ASP A C 1
ATOM 869 O O . ASP A 1 107 ? -8.815 -5.045 -14.837 1.00 97.25 107 ASP A O 1
ATOM 873 N N . PHE A 1 108 ? -7.944 -6.986 -14.162 1.00 97.44 108 PHE A N 1
ATOM 874 C CA . PHE A 1 108 ? -6.615 -6.438 -13.876 1.00 97.44 108 PHE A CA 1
ATOM 875 C C . PHE A 1 108 ? -5.810 -6.047 -15.123 1.00 97.44 108 PHE A C 1
ATOM 877 O O . PHE A 1 108 ? -4.732 -5.475 -14.964 1.00 97.44 108 PHE A O 1
ATOM 884 N N . ALA A 1 109 ? -6.284 -6.357 -16.334 1.00 97.38 109 ALA A N 1
ATOM 885 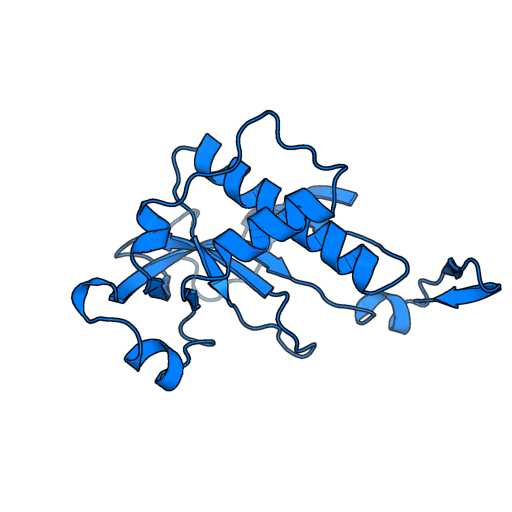C CA . ALA A 1 109 ? -5.674 -5.880 -17.573 1.00 97.38 109 ALA A CA 1
ATOM 886 C C . ALA A 1 109 ? -6.211 -4.502 -18.003 1.00 97.38 109 ALA A C 1
ATOM 888 O O . ALA A 1 109 ? -5.616 -3.862 -18.870 1.00 97.38 109 ALA A O 1
ATOM 889 N N . ASN A 1 110 ? -7.310 -4.033 -17.402 1.00 98.06 110 ASN A N 1
ATOM 890 C CA . ASN A 1 110 ? -7.910 -2.739 -17.695 1.00 98.06 110 ASN A CA 1
ATOM 891 C C . ASN A 1 110 ? -7.421 -1.668 -16.709 1.00 98.06 110 ASN A C 1
ATOM 893 O O . ASN A 1 110 ? -8.042 -1.405 -15.679 1.00 98.06 110 ASN A O 1
ATOM 897 N N . ASP A 1 111 ? -6.309 -1.010 -17.039 1.00 98.19 111 ASP A N 1
ATOM 898 C CA . ASP A 1 111 ? -5.688 -0.018 -16.151 1.00 98.19 111 ASP A CA 1
ATOM 899 C C . ASP A 1 111 ? -6.609 1.169 -15.806 1.00 98.19 111 ASP A C 1
ATOM 901 O O . ASP A 1 111 ? -6.497 1.724 -14.712 1.00 98.19 111 ASP A O 1
ATOM 905 N N . ALA A 1 112 ? -7.549 1.531 -16.688 1.00 98.00 112 ALA A N 1
ATOM 906 C CA . ALA A 1 112 ? -8.524 2.589 -16.423 1.00 98.00 112 ALA A CA 1
ATOM 907 C C . ALA A 1 112 ? -9.541 2.174 -15.345 1.00 98.00 112 ALA A C 1
ATOM 909 O O . ALA A 1 112 ? -9.775 2.929 -14.403 1.00 98.00 112 ALA A O 1
ATOM 910 N N . GLU A 1 113 ? -10.079 0.953 -15.430 1.00 97.62 113 GLU A N 1
ATOM 911 C CA . GLU A 1 113 ? -10.977 0.396 -14.406 1.00 97.62 113 GLU A CA 1
ATOM 912 C C . GLU A 1 113 ? -10.278 0.300 -13.045 1.00 97.62 113 GLU A C 1
ATOM 914 O O . GLU A 1 113 ? -10.824 0.721 -12.023 1.00 97.62 113 GLU A O 1
ATOM 919 N N . ILE A 1 114 ? -9.038 -0.200 -13.021 1.00 98.56 114 ILE A N 1
ATOM 920 C CA . ILE A 1 114 ? -8.255 -0.295 -11.783 1.00 98.56 114 ILE A CA 1
ATOM 921 C C . ILE A 1 114 ? -7.982 1.104 -11.207 1.00 98.56 114 ILE A C 1
ATOM 923 O O . ILE A 1 114 ? -8.095 1.298 -9.994 1.00 98.56 114 ILE A O 1
ATOM 927 N N . ALA A 1 115 ? -7.660 2.092 -12.046 1.00 98.25 115 ALA A N 1
ATOM 928 C CA . ALA A 1 115 ? -7.452 3.468 -11.599 1.00 98.25 115 ALA A CA 1
ATOM 929 C C . ALA A 1 115 ? -8.723 4.096 -11.002 1.00 98.25 115 ALA A C 1
ATOM 931 O O . ALA A 1 115 ? -8.627 4.788 -9.987 1.00 98.25 115 ALA A O 1
ATOM 932 N N . ASP A 1 116 ? -9.903 3.826 -11.565 1.00 98.06 116 ASP A N 1
ATOM 933 C CA . ASP A 1 116 ? -11.182 4.316 -11.034 1.00 98.06 116 ASP A CA 1
ATOM 934 C C . ASP A 1 116 ? -11.516 3.708 -9.663 1.00 98.06 116 ASP A C 1
ATOM 936 O O . ASP A 1 116 ? -11.984 4.411 -8.756 1.00 98.06 116 ASP A O 1
ATOM 940 N N . ILE A 1 117 ? -11.204 2.423 -9.462 1.00 97.94 117 ILE A N 1
ATOM 941 C CA . ILE A 1 117 ? -11.310 1.776 -8.147 1.00 97.94 117 ILE A CA 1
ATOM 942 C C . ILE A 1 117 ? -10.380 2.468 -7.145 1.00 97.94 117 ILE A C 1
ATOM 944 O O . ILE A 1 117 ? -10.828 2.863 -6.068 1.00 97.94 117 ILE A O 1
ATOM 948 N N . VAL A 1 118 ? -9.101 2.656 -7.486 1.00 98.00 118 VAL A N 1
ATOM 949 C CA . VAL A 1 118 ? -8.139 3.323 -6.589 1.00 98.00 118 VAL A CA 1
ATOM 950 C C . VAL A 1 118 ? -8.588 4.745 -6.271 1.00 98.00 118 VAL A C 1
ATOM 952 O O . VAL A 1 118 ? -8.559 5.145 -5.110 1.00 98.00 118 VAL A O 1
ATOM 955 N N . LYS A 1 119 ? -9.077 5.495 -7.262 1.00 97.50 119 LYS A N 1
ATOM 956 C CA . LYS A 1 119 ? -9.639 6.836 -7.059 1.00 97.50 119 LYS A CA 1
ATOM 957 C C . LYS A 1 119 ? -10.794 6.817 -6.059 1.00 97.50 119 LYS A C 1
ATOM 959 O O . LYS A 1 119 ? -10.835 7.653 -5.161 1.00 97.50 119 LYS A O 1
ATOM 964 N N . THR A 1 120 ? -11.707 5.855 -6.174 1.00 97.19 120 THR A N 1
ATOM 965 C CA . THR A 1 120 ? -12.821 5.690 -5.227 1.00 97.19 120 THR A CA 1
ATOM 966 C C . THR A 1 120 ? -12.302 5.469 -3.808 1.00 97.19 120 THR A C 1
ATOM 968 O O . THR A 1 120 ? -12.722 6.150 -2.878 1.00 97.19 120 THR A O 1
ATOM 971 N N . TRP A 1 121 ? -11.316 4.585 -3.660 1.00 97.31 121 TRP A N 1
ATOM 972 C CA . TRP A 1 121 ? -10.705 4.225 -2.380 1.00 97.31 121 TRP A CA 1
ATOM 973 C C . TRP A 1 121 ? -9.698 5.240 -1.830 1.00 97.31 121 TRP A C 1
ATOM 975 O O . TRP A 1 121 ? -9.171 5.020 -0.750 1.00 97.31 121 TRP A O 1
ATOM 985 N N . THR A 1 122 ? -9.414 6.323 -2.549 1.00 96.44 122 THR A N 1
ATOM 986 C CA . THR A 1 122 ? -8.508 7.400 -2.103 1.00 96.44 122 THR A CA 1
ATOM 987 C C . THR A 1 122 ? -9.204 8.758 -2.032 1.00 96.44 122 THR A C 1
ATOM 989 O O . THR A 1 122 ? -8.603 9.740 -1.602 1.00 96.44 122 THR A O 1
ATOM 992 N N . THR A 1 123 ? -10.480 8.831 -2.432 1.00 96.31 123 THR A N 1
ATOM 993 C CA . THR A 1 123 ? -11.277 10.062 -2.365 1.00 96.31 123 THR A CA 1
ATOM 994 C C . THR A 1 123 ? -11.645 10.429 -0.923 1.00 96.31 123 THR A C 1
ATOM 996 O O . THR A 1 123 ? -11.442 11.588 -0.552 1.00 96.31 123 THR A O 1
ATOM 999 N N . PRO A 1 124 ? -12.159 9.509 -0.077 1.00 96.69 124 PRO A N 1
ATOM 1000 C CA . PRO A 1 124 ? -12.389 9.828 1.324 1.00 96.69 124 PRO A CA 1
ATOM 1001 C C . PRO A 1 124 ? -11.055 9.994 2.056 1.00 96.69 124 PRO A C 1
ATOM 1003 O O . PRO A 1 124 ? -10.076 9.299 1.780 1.00 96.69 124 PRO A O 1
ATOM 1006 N N . TYR A 1 125 ? -11.011 10.901 3.027 1.00 97.38 125 TYR A N 1
ATOM 1007 C CA . TYR A 1 125 ? -9.789 11.161 3.780 1.00 97.38 125 TYR A CA 1
ATOM 1008 C C . TYR A 1 125 ? -9.344 9.920 4.563 1.00 97.38 125 TYR A C 1
ATOM 1010 O O . TYR A 1 125 ? -10.118 9.392 5.358 1.00 97.38 125 TYR A O 1
ATOM 1018 N N . ALA A 1 126 ? -8.098 9.487 4.383 1.00 97.44 126 ALA A N 1
ATOM 1019 C CA . ALA A 1 126 ? -7.422 8.534 5.259 1.00 97.44 126 ALA A CA 1
ATOM 1020 C C . ALA A 1 126 ? -5.916 8.817 5.293 1.00 97.44 126 ALA A C 1
ATOM 1022 O O . ALA A 1 126 ? -5.279 8.969 4.245 1.00 97.44 126 ALA A O 1
ATOM 1023 N N . ALA A 1 127 ? -5.351 8.904 6.493 1.00 97.12 127 ALA A N 1
ATOM 1024 C CA . ALA A 1 127 ? -3.936 9.176 6.706 1.00 97.12 127 ALA A CA 1
ATOM 1025 C C . ALA A 1 127 ? -3.436 8.549 8.013 1.00 97.12 127 ALA A C 1
ATOM 1027 O O . ALA A 1 127 ? -4.166 8.484 9.012 1.00 97.12 127 ALA A O 1
ATOM 1028 N N . THR A 1 128 ? -2.173 8.124 8.000 1.00 96.44 128 THR A N 1
ATOM 1029 C CA . THR A 1 128 ? -1.410 7.877 9.227 1.00 96.44 128 THR A CA 1
ATOM 1030 C C . THR A 1 128 ? -1.135 9.200 9.946 1.00 96.44 128 THR A C 1
ATOM 1032 O O . THR A 1 128 ? -1.240 10.269 9.344 1.00 96.44 128 THR A O 1
ATOM 1035 N N . ASP A 1 129 ? -0.787 9.142 11.233 1.00 95.38 129 ASP A N 1
ATOM 1036 C CA . ASP A 1 129 ? -0.442 10.331 12.031 1.00 95.38 129 ASP A CA 1
ATOM 1037 C C . ASP A 1 129 ? 0.638 11.202 11.369 1.00 95.38 129 ASP A C 1
ATOM 1039 O O . ASP A 1 129 ? 0.528 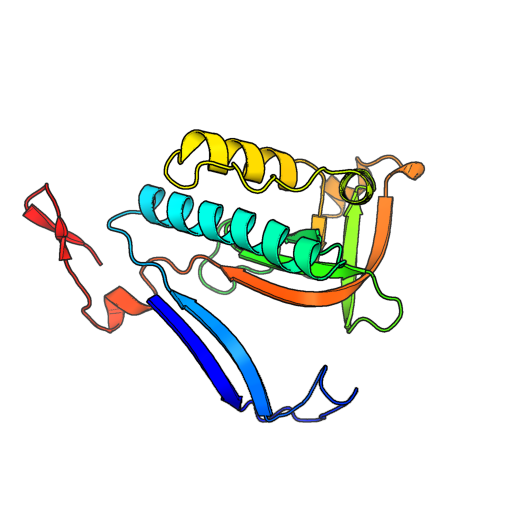12.423 11.342 1.00 95.38 129 ASP A O 1
ATOM 1043 N N . GLU A 1 130 ? 1.629 10.570 10.735 1.00 92.62 130 GLU A N 1
ATOM 1044 C CA . GLU A 1 130 ? 2.728 11.247 10.033 1.00 92.62 130 GLU A CA 1
ATOM 1045 C C . GLU A 1 130 ? 2.260 12.073 8.825 1.00 92.62 130 GLU A C 1
ATOM 1047 O O . GLU A 1 130 ? 2.871 13.087 8.494 1.00 92.62 130 GLU A O 1
ATOM 1052 N N . MET A 1 131 ? 1.166 11.655 8.181 1.00 94.75 131 MET A N 1
ATOM 1053 C CA . MET A 1 131 ? 0.593 12.298 6.993 1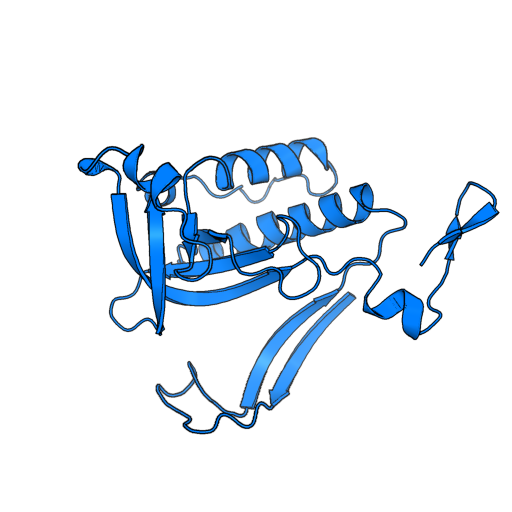.00 94.75 131 MET A CA 1
ATOM 1054 C C . MET A 1 131 ? -0.718 13.035 7.296 1.00 94.75 131 MET A C 1
ATOM 1056 O O . MET A 1 131 ? -1.472 13.378 6.377 1.00 94.75 131 MET A O 1
ATOM 1060 N N . HIS A 1 132 ? -1.025 13.257 8.575 1.00 96.06 132 HIS A N 1
ATOM 1061 C CA . HIS A 1 132 ? -2.254 13.914 8.988 1.00 96.06 132 HIS A CA 1
ATOM 1062 C C . HIS A 1 132 ? -2.243 15.405 8.613 1.00 96.06 132 HIS A C 1
ATOM 1064 O O . HIS A 1 132 ? -1.501 16.210 9.167 1.00 96.06 132 HIS A O 1
ATOM 1070 N N . ASP A 1 133 ? -3.102 15.781 7.667 1.00 96.19 133 ASP A N 1
ATOM 1071 C CA . ASP A 1 133 ? -3.403 17.177 7.334 1.00 96.19 133 ASP A CA 1
ATOM 1072 C C . ASP A 1 133 ? -4.611 17.667 8.148 1.00 96.19 133 ASP A C 1
ATOM 1074 O O . ASP A 1 133 ? -5.753 17.304 7.839 1.00 96.19 133 ASP A O 1
ATOM 1078 N N . GLU A 1 134 ? -4.351 18.501 9.161 1.00 96.25 134 GLU A N 1
ATOM 1079 C CA . GLU A 1 134 ? -5.370 19.112 10.027 1.00 96.25 134 GLU A CA 1
ATOM 1080 C C . GLU A 1 134 ? -6.362 19.982 9.239 1.00 96.25 134 GLU A C 1
ATOM 1082 O O . GLU A 1 134 ? -7.567 19.943 9.479 1.00 96.25 134 GLU A O 1
ATOM 1087 N N . ALA A 1 135 ? -5.896 20.748 8.247 1.00 97.06 135 ALA A N 1
ATOM 1088 C CA . ALA A 1 135 ? -6.755 21.659 7.492 1.00 97.06 135 ALA A CA 1
ATOM 1089 C C . ALA A 1 135 ? -7.724 20.907 6.569 1.00 97.06 135 ALA A C 1
ATOM 1091 O O . ALA A 1 135 ? -8.833 21.381 6.302 1.00 97.06 135 ALA A O 1
ATOM 1092 N N . ALA A 1 136 ? -7.313 19.750 6.049 1.00 95.88 136 ALA A N 1
ATOM 1093 C CA . ALA A 1 136 ? -8.207 18.841 5.341 1.00 95.88 136 ALA A CA 1
ATOM 1094 C C . ALA A 1 136 ? -9.140 18.094 6.306 1.00 95.88 136 ALA A C 1
ATOM 1096 O O . ALA A 1 136 ? -10.322 17.937 5.997 1.00 95.88 136 ALA A O 1
ATOM 1097 N N . TRP A 1 137 ? -8.636 17.687 7.473 1.00 97.00 137 TRP A N 1
ATOM 1098 C CA . TRP A 1 137 ? -9.411 16.995 8.501 1.00 97.00 137 TRP A CA 1
ATOM 1099 C C . TRP A 1 137 ? -10.558 17.844 9.053 1.00 97.00 137 TRP A C 1
ATOM 1101 O O . TRP A 1 137 ? -11.684 17.362 9.156 1.00 97.00 137 TRP A O 1
ATOM 1111 N N . GLU A 1 138 ? -10.322 19.130 9.319 1.00 96.69 138 GLU A N 1
ATOM 1112 C CA . GLU A 1 138 ? -11.343 20.046 9.849 1.00 96.69 138 GLU A CA 1
ATOM 1113 C C . GLU A 1 138 ? -12.497 20.339 8.882 1.00 96.69 138 GLU A C 1
ATOM 1115 O O . GLU A 1 138 ? -13.539 20.854 9.285 1.00 96.69 138 GLU A O 1
ATOM 1120 N N . LYS A 1 139 ? -12.355 19.985 7.602 1.00 96.75 139 LYS A N 1
ATOM 1121 C CA . LYS A 1 139 ? -13.444 20.099 6.618 1.00 96.75 139 LYS A CA 1
ATOM 1122 C C . LYS A 1 139 ? -14.429 18.931 6.687 1.00 96.75 139 LYS A C 1
ATOM 1124 O O . LYS A 1 139 ? -15.485 19.006 6.062 1.00 96.75 139 LYS A O 1
ATOM 1129 N N . ILE A 1 140 ? -14.085 17.856 7.395 1.00 96.88 140 ILE A N 1
ATOM 1130 C CA . ILE A 1 140 ? -14.932 16.673 7.558 1.00 96.88 140 ILE A CA 1
ATOM 1131 C C . ILE A 1 140 ? -15.928 16.932 8.690 1.00 96.88 140 ILE A C 1
ATOM 1133 O O . ILE A 1 140 ? -15.565 17.480 9.730 1.00 96.88 140 ILE A O 1
ATOM 1137 N N . GLY A 1 141 ? -17.189 16.536 8.504 1.00 97.06 141 GLY A N 1
ATOM 1138 C CA . GLY A 1 141 ? -18.197 16.645 9.557 1.00 97.06 141 GLY A CA 1
ATOM 1139 C C . GLY A 1 141 ? -17.816 15.820 10.787 1.00 97.06 141 GLY A C 1
ATOM 1140 O O . GLY A 1 141 ? -17.303 14.714 10.655 1.00 97.06 141 GLY A O 1
ATOM 1141 N N . GLU A 1 142 ? -18.097 16.324 11.992 1.00 95.38 142 GLU A N 1
ATOM 1142 C CA . GLU A 1 142 ? -17.772 15.626 13.250 1.00 95.38 142 GLU A CA 1
ATOM 1143 C C . GLU A 1 142 ? -18.377 14.227 13.337 1.00 95.38 142 GLU A C 1
ATOM 1145 O O . GLU A 1 142 ? -17.768 13.320 13.902 1.00 95.38 142 GLU A O 1
ATOM 1150 N N . SER A 1 143 ? -19.559 14.025 12.743 1.00 96.31 143 SER A N 1
ATOM 1151 C CA . SER A 1 143 ? -20.092 12.680 12.625 1.00 96.31 143 SER A CA 1
ATOM 1152 C C . SER A 1 143 ? -19.131 11.815 11.837 1.00 96.31 143 SER A C 1
ATOM 1154 O O . SER A 1 143 ? -18.884 10.725 12.295 1.00 96.31 143 SER A O 1
ATOM 1156 N N . ASP A 1 144 ? -18.545 12.241 10.729 1.00 97.38 144 ASP A N 1
ATOM 1157 C CA . ASP A 1 144 ? -17.849 11.355 9.786 1.00 97.38 144 ASP A CA 1
ATOM 1158 C C . ASP A 1 144 ? -16.354 11.170 10.079 1.00 97.38 144 ASP A C 1
ATOM 1160 O O . ASP A 1 144 ? -15.711 10.298 9.489 1.00 97.38 144 ASP A O 1
ATOM 1164 N N . LYS A 1 145 ? -15.813 11.934 11.032 1.00 97.56 145 LYS A N 1
ATOM 1165 C CA . LYS A 1 145 ? -14.452 11.782 11.553 1.00 97.56 145 LYS A CA 1
ATOM 1166 C C . LYS A 1 145 ? -14.312 10.473 12.347 1.00 97.56 145 LYS A C 1
ATOM 1168 O O . LYS A 1 145 ? -15.042 10.214 13.304 1.00 97.56 145 LYS A O 1
ATOM 1173 N N . VAL A 1 146 ? -13.322 9.656 11.988 1.00 97.06 146 VAL A N 1
ATOM 1174 C CA . VAL A 1 146 ? -12.875 8.490 12.764 1.00 97.06 146 VAL A CA 1
ATOM 1175 C C . VAL A 1 146 ? -11.395 8.649 13.109 1.00 97.06 146 VAL A C 1
ATOM 1177 O O . VAL A 1 146 ? -10.533 8.564 12.238 1.00 97.06 146 VAL A O 1
ATOM 1180 N N . SER A 1 147 ? -11.108 8.862 14.394 1.00 96.56 147 SER A N 1
ATOM 1181 C CA . SER A 1 147 ? -9.757 8.828 14.963 1.00 96.56 147 SER A CA 1
ATOM 1182 C C . SER A 1 147 ? -9.614 7.565 15.805 1.00 96.56 147 SER A C 1
ATOM 1184 O O . SER A 1 147 ? -10.451 7.294 16.668 1.00 96.56 147 SER A O 1
ATOM 1186 N N . ALA A 1 148 ? -8.597 6.760 15.517 1.00 95.69 148 ALA A N 1
ATOM 1187 C CA . ALA A 1 148 ? -8.425 5.450 16.133 1.00 95.69 148 ALA A CA 1
ATOM 1188 C C . ALA A 1 148 ? -6.952 5.037 16.163 1.00 95.69 148 ALA A C 1
ATOM 1190 O O . ALA A 1 148 ? -6.082 5.693 15.592 1.00 95.69 148 ALA A O 1
ATOM 1191 N N . ARG A 1 149 ? -6.683 3.906 16.814 1.00 96.69 149 ARG A N 1
ATOM 1192 C CA . ARG A 1 149 ? -5.420 3.185 16.658 1.00 96.69 149 ARG A CA 1
ATOM 1193 C C . ARG A 1 149 ? -5.588 2.069 15.635 1.00 96.69 149 ARG A C 1
ATOM 1195 O O . ARG A 1 149 ? -6.702 1.598 15.395 1.00 96.69 149 ARG A O 1
ATOM 1202 N N . GLY A 1 150 ? -4.487 1.653 15.025 1.00 96.00 150 GLY A N 1
ATOM 1203 C CA . GLY A 1 150 ? -4.510 0.624 14.002 1.00 96.00 150 GLY A CA 1
ATOM 1204 C C . GLY A 1 150 ? -3.237 -0.205 13.918 1.00 96.00 150 GLY A C 1
ATOM 1205 O O . GLY A 1 150 ? -2.184 0.135 14.463 1.00 96.00 150 GLY A O 1
ATOM 1206 N N . ILE A 1 151 ? -3.380 -1.343 13.254 1.00 97.00 151 ILE A N 1
ATOM 1207 C CA . ILE A 1 151 ? -2.324 -2.307 12.974 1.00 97.00 151 ILE A CA 1
ATOM 1208 C C . ILE A 1 151 ? -2.064 -2.279 11.470 1.00 97.00 151 ILE A C 1
ATOM 1210 O O . ILE A 1 151 ? -2.959 -2.608 10.688 1.00 97.00 151 ILE A O 1
ATOM 1214 N N . GLU A 1 152 ? -0.844 -1.922 11.077 1.00 97.19 152 GLU A N 1
ATOM 1215 C CA . GLU A 1 152 ? -0.387 -2.059 9.696 1.00 97.19 152 GLU A CA 1
ATOM 1216 C C . GLU A 1 152 ? -0.283 -3.548 9.332 1.00 97.19 152 GLU A C 1
ATOM 1218 O O . GLU A 1 152 ? 0.373 -4.333 10.020 1.00 97.19 152 GLU A O 1
ATOM 1223 N N . VAL A 1 153 ? -0.945 -3.946 8.246 1.00 97.50 153 VAL A N 1
ATOM 1224 C CA . VAL A 1 153 ? -0.912 -5.324 7.723 1.00 97.50 153 VAL A CA 1
ATOM 1225 C C . VAL A 1 153 ? -0.341 -5.417 6.311 1.00 97.50 153 VAL A C 1
ATOM 1227 O O . VAL A 1 153 ? -0.174 -6.513 5.770 1.00 97.50 153 VAL A O 1
ATOM 1230 N N . GLY A 1 154 ? -0.009 -4.281 5.706 1.00 97.62 154 GLY A N 1
ATOM 1231 C CA . GLY A 1 154 ? 0.698 -4.236 4.441 1.00 97.62 154 GLY A CA 1
ATOM 1232 C C . GLY A 1 154 ? 0.994 -2.815 3.997 1.00 97.62 154 GLY A C 1
ATOM 1233 O O . GLY A 1 154 ? 0.253 -1.893 4.303 1.00 97.62 154 GLY A O 1
ATOM 1234 N N . HIS A 1 155 ? 2.039 -2.670 3.192 1.00 97.12 155 HIS A N 1
ATOM 1235 C CA . HIS A 1 155 ? 2.470 -1.390 2.646 1.00 97.12 155 HIS A CA 1
ATOM 1236 C C . HIS A 1 155 ? 2.756 -1.545 1.156 1.00 97.12 155 HIS A C 1
ATOM 1238 O O . HIS A 1 155 ? 3.323 -2.559 0.725 1.00 97.12 155 HIS A O 1
ATOM 1244 N N . ILE A 1 156 ? 2.336 -0.558 0.369 1.00 97.19 156 ILE A N 1
ATOM 1245 C CA . ILE A 1 156 ? 2.722 -0.391 -1.033 1.00 97.19 156 ILE A CA 1
ATOM 1246 C C . ILE A 1 156 ? 3.326 0.999 -1.219 1.00 97.19 156 ILE A C 1
ATOM 1248 O O . ILE A 1 156 ? 2.790 1.988 -0.721 1.00 97.19 156 ILE A O 1
ATOM 1252 N N . PHE A 1 157 ? 4.428 1.084 -1.957 1.00 94.25 157 PHE A N 1
ATOM 1253 C CA . PHE A 1 157 ? 5.123 2.342 -2.208 1.00 94.25 157 PHE A CA 1
ATOM 1254 C C . PHE A 1 157 ? 5.810 2.324 -3.576 1.00 94.25 157 PHE A C 1
ATOM 1256 O O . PHE A 1 157 ? 6.327 1.295 -4.013 1.00 94.25 157 PHE A O 1
ATOM 1263 N N . HIS A 1 158 ? 5.811 3.468 -4.255 1.00 94.38 158 HIS A N 1
ATOM 1264 C CA . HIS A 1 158 ? 6.563 3.700 -5.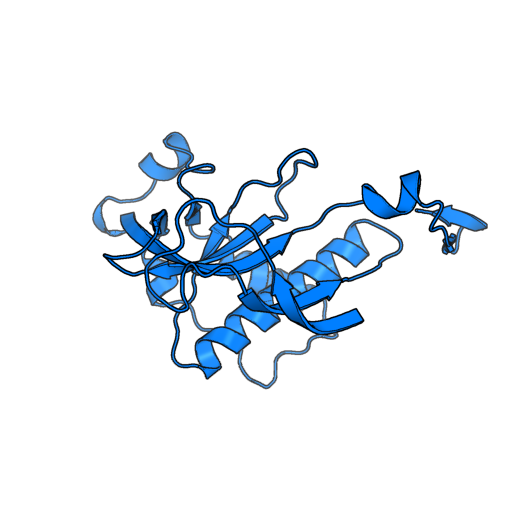485 1.00 94.38 158 HIS A CA 1
ATOM 1265 C C . HIS A 1 158 ? 7.891 4.382 -5.156 1.00 94.38 158 HIS A C 1
ATOM 1267 O O . HIS A 1 158 ? 7.915 5.384 -4.445 1.00 94.38 158 HIS A O 1
ATOM 1273 N N . PHE A 1 159 ? 8.994 3.861 -5.699 1.00 91.19 159 PHE A N 1
ATOM 1274 C CA . PHE A 1 159 ? 10.333 4.374 -5.408 1.00 91.19 159 PHE A CA 1
ATOM 1275 C C . PHE A 1 159 ? 11.108 4.934 -6.607 1.00 91.19 159 PHE A C 1
ATOM 1277 O O . PHE A 1 159 ? 12.271 5.307 -6.448 1.00 91.19 159 PHE A O 1
ATOM 1284 N N . GLY A 1 160 ? 10.482 5.021 -7.785 1.00 92.25 160 GLY A N 1
ATOM 1285 C CA . GLY A 1 160 ? 11.119 5.535 -8.998 1.00 92.25 160 GLY A CA 1
ATOM 1286 C C . GLY A 1 160 ? 12.463 4.862 -9.292 1.00 92.25 160 GLY A C 1
ATOM 1287 O O . GLY A 1 160 ? 12.627 3.656 -9.105 1.00 92.25 160 GLY A O 1
ATOM 1288 N N . ASP A 1 161 ? 13.452 5.667 -9.678 1.00 92.81 161 ASP A N 1
ATOM 1289 C CA . ASP A 1 161 ? 14.787 5.216 -10.081 1.00 92.81 161 ASP A CA 1
ATOM 1290 C C . ASP A 1 161 ? 15.770 5.015 -8.907 1.00 92.81 161 ASP A C 1
ATOM 1292 O O . ASP A 1 161 ? 16.969 4.802 -9.120 1.00 92.81 161 ASP A O 1
ATOM 1296 N N . LYS A 1 162 ? 15.281 5.042 -7.653 1.00 91.38 162 LYS A N 1
ATOM 1297 C CA . LYS A 1 162 ? 16.110 4.993 -6.430 1.00 91.38 162 LYS A CA 1
ATOM 1298 C C . LYS A 1 162 ? 17.100 3.830 -6.410 1.00 91.38 162 LYS A C 1
ATOM 1300 O O . LYS A 1 162 ? 18.195 3.976 -5.868 1.00 91.38 162 LYS A O 1
ATOM 1305 N N . TYR A 1 163 ? 16.713 2.682 -6.963 1.00 93.06 163 TYR A N 1
ATOM 1306 C CA . TYR A 1 163 ? 17.566 1.493 -7.034 1.00 93.06 163 TYR A CA 1
ATOM 1307 C C . TYR A 1 163 ? 18.145 1.270 -8.427 1.00 93.06 163 TYR A C 1
ATOM 1309 O O . TYR A 1 163 ? 19.323 0.933 -8.545 1.00 93.06 163 TYR A O 1
ATOM 1317 N N . SER A 1 164 ? 17.357 1.466 -9.483 1.00 94.88 164 SER A N 1
ATOM 1318 C CA . SER A 1 164 ? 17.790 1.137 -10.840 1.00 94.88 164 SER A CA 1
ATOM 1319 C C . SER A 1 164 ? 18.963 1.995 -11.304 1.00 94.88 164 SER A C 1
ATOM 1321 O O . SER A 1 164 ? 19.940 1.464 -11.835 1.00 94.88 164 SER A O 1
ATOM 1323 N N . LYS A 1 165 ? 18.946 3.294 -10.996 1.00 93.81 165 LYS A N 1
ATOM 1324 C CA . LYS A 1 165 ? 20.016 4.230 -11.354 1.00 93.81 165 LYS A CA 1
ATOM 1325 C C . LYS A 1 165 ? 21.369 3.913 -10.704 1.00 93.81 165 LYS A C 1
ATOM 1327 O O . LYS A 1 165 ? 22.334 3.749 -11.452 1.00 93.81 165 LYS A O 1
ATOM 1332 N N . PRO A 1 166 ? 21.504 3.782 -9.366 1.00 96.12 166 PRO A N 1
ATOM 1333 C CA . PRO A 1 166 ? 22.793 3.437 -8.760 1.00 96.12 166 PRO A CA 1
ATOM 1334 C C . PRO A 1 166 ? 23.259 2.011 -9.087 1.00 96.12 166 PRO A C 1
ATOM 1336 O O . PRO A 1 166 ? 24.458 1.749 -9.037 1.00 96.12 166 PRO A O 1
ATOM 1339 N N . MET A 1 167 ? 22.347 1.094 -9.433 1.00 97.25 167 MET A N 1
ATOM 1340 C CA . MET A 1 167 ? 22.694 -0.280 -9.820 1.00 97.25 167 MET A CA 1
ATOM 1341 C C . MET A 1 167 ? 22.978 -0.445 -11.320 1.00 97.25 167 MET A C 1
ATOM 1343 O O . MET A 1 167 ? 23.384 -1.527 -11.741 1.00 97.25 167 MET A O 1
ATOM 1347 N N . GLY A 1 168 ? 22.764 0.593 -12.134 1.00 96.88 168 GLY A N 1
ATOM 1348 C CA . GLY A 1 168 ? 22.911 0.509 -13.588 1.00 96.88 168 GLY A CA 1
ATOM 1349 C C . GLY A 1 168 ? 21.895 -0.425 -14.257 1.00 96.88 168 GLY A C 1
ATOM 1350 O O . GLY A 1 168 ? 22.169 -0.940 -15.342 1.00 96.88 168 GLY A O 1
ATOM 1351 N N . ALA A 1 169 ? 20.747 -0.668 -13.619 1.00 96.44 169 ALA A N 1
ATOM 1352 C CA . ALA A 1 169 ? 19.669 -1.459 -14.196 1.00 96.44 169 ALA A CA 1
ATOM 1353 C C . ALA A 1 169 ? 18.934 -0.594 -15.220 1.00 96.44 169 ALA A C 1
ATOM 1355 O O . ALA A 1 169 ? 18.158 0.277 -14.849 1.00 96.44 169 ALA A O 1
ATOM 1356 N N . LYS A 1 170 ? 19.231 -0.809 -16.501 1.00 95.88 170 LYS A N 1
ATOM 1357 C CA . LYS A 1 170 ? 18.671 -0.026 -17.600 1.00 95.88 170 LYS A CA 1
ATOM 1358 C C . LYS A 1 170 ? 18.089 -0.910 -18.687 1.00 95.88 170 LYS A C 1
ATOM 1360 O O . LYS A 1 170 ? 18.560 -2.029 -18.910 1.00 95.88 170 LYS A O 1
ATOM 1365 N N . VAL A 1 171 ? 17.108 -0.371 -19.392 1.00 96.62 171 VAL A N 1
ATOM 1366 C CA . VAL A 1 171 ? 16.460 -1.004 -20.541 1.00 96.62 171 VAL A CA 1
ATOM 1367 C C . VAL A 1 171 ? 16.363 -0.007 -21.690 1.00 96.62 171 VAL A C 1
ATOM 1369 O O . VAL A 1 171 ? 16.141 1.184 -21.477 1.00 96.62 171 VAL A O 1
ATOM 1372 N N . THR A 1 172 ? 16.548 -0.483 -22.920 1.00 96.94 172 THR A N 1
ATOM 1373 C CA . THR A 1 172 ? 16.384 0.356 -24.112 1.00 96.94 172 THR A CA 1
ATOM 1374 C C . THR A 1 172 ? 14.897 0.488 -24.431 1.00 96.94 172 THR A C 1
ATOM 1376 O O . THR A 1 172 ? 14.219 -0.512 -24.670 1.00 96.94 172 THR A O 1
ATOM 1379 N N . GLY A 1 173 ? 14.393 1.720 -24.411 1.00 95.00 173 GLY A N 1
ATOM 1380 C CA . GLY A 1 173 ? 12.995 2.038 -24.679 1.00 95.00 173 GLY A CA 1
ATOM 1381 C C . GLY A 1 173 ? 12.656 2.075 -26.175 1.00 95.00 173 GLY A C 1
ATOM 1382 O O . GLY A 1 173 ? 13.546 1.993 -27.027 1.00 95.00 173 GLY A O 1
ATOM 1383 N N . PRO A 1 174 ? 11.367 2.250 -26.527 1.00 94.50 174 PRO A N 1
ATOM 1384 C CA . PRO A 1 174 ? 10.916 2.360 -27.920 1.00 94.50 174 PRO A CA 1
ATOM 1385 C C . PRO A 1 174 ? 11.515 3.552 -28.681 1.00 94.50 174 PRO A C 1
ATOM 1387 O O . PRO A 1 174 ? 11.559 3.549 -29.908 1.00 94.50 174 PRO A O 1
ATOM 1390 N N . ASP A 1 175 ? 11.983 4.569 -27.957 1.00 94.56 175 ASP A N 1
ATOM 1391 C CA . ASP A 1 175 ? 12.681 5.738 -28.492 1.00 94.56 175 ASP A CA 1
ATOM 1392 C C . ASP A 1 175 ? 14.181 5.491 -28.745 1.00 94.56 175 ASP A C 1
ATOM 1394 O O . ASP A 1 175 ? 14.897 6.401 -29.167 1.00 94.56 175 ASP A O 1
ATOM 1398 N N . GLY A 1 176 ? 14.663 4.271 -28.483 1.00 95.06 176 GLY A N 1
ATOM 1399 C CA . GLY A 1 176 ? 16.063 3.880 -28.618 1.00 95.06 176 GLY A CA 1
ATOM 1400 C C . GLY A 1 176 ? 16.977 4.429 -27.521 1.00 95.06 176 GLY A C 1
ATOM 1401 O O . GLY A 1 176 ? 18.195 4.289 -27.637 1.00 95.06 176 GLY A O 1
ATOM 1402 N N . LYS A 1 177 ? 16.426 5.062 -26.475 1.00 93.94 177 LYS A N 1
ATOM 1403 C CA . LYS A 1 177 ? 17.200 5.588 -25.343 1.00 93.94 177 LYS A CA 1
ATOM 1404 C C . LYS A 1 177 ? 17.202 4.612 -24.177 1.00 93.94 177 LYS A C 1
ATOM 1406 O O . LYS A 1 177 ? 16.320 3.768 -24.052 1.00 93.94 177 LYS A O 1
ATOM 1411 N N . ASP A 1 178 ? 18.204 4.754 -23.320 1.00 94.25 178 ASP A N 1
ATOM 1412 C CA . ASP A 1 178 ? 18.281 4.010 -22.069 1.00 94.25 178 ASP A CA 1
ATOM 1413 C C . ASP A 1 178 ? 17.389 4.668 -21.008 1.00 94.25 178 ASP A C 1
ATOM 1415 O O . ASP A 1 178 ? 17.526 5.863 -20.732 1.00 94.25 178 ASP A O 1
ATOM 1419 N N . HIS A 1 179 ? 16.521 3.864 -20.395 1.00 92.25 179 HIS A N 1
ATOM 1420 C CA . HIS A 1 179 ? 15.685 4.225 -19.247 1.00 92.25 179 HIS A CA 1
ATOM 1421 C C . HIS A 1 179 ? 16.113 3.397 -18.035 1.00 92.25 179 HIS A C 1
ATOM 1423 O O . HIS A 1 179 ? 16.533 2.247 -18.197 1.00 92.25 179 HIS A O 1
ATOM 1429 N N . PHE A 1 180 ? 16.041 4.000 -16.848 1.00 89.38 180 PHE A N 1
ATOM 1430 C CA . PHE A 1 180 ? 16.391 3.385 -15.565 1.00 89.38 180 PHE A CA 1
ATOM 1431 C C . PHE A 1 180 ? 15.130 3.156 -14.744 1.00 89.38 180 PHE A C 1
ATOM 1433 O O . PHE A 1 180 ? 14.302 4.086 -14.696 1.00 89.38 180 PHE A O 1
#

Sequence (180 aa):
LYHIQWKFRDEVRPRFGVMRSREFLMKDAYSFDLDFEGAKAAYNRMFVSYLRTFTRMGLQAIPMRADTGPIGGDLSHEFIILADTGESQVYCHRDYLALDVPGANTDFANDAEIADIVKTWTTPYAATDEMHDEAAWEKIGESDKVSARGIEVGHIFHFGDKYSKPMGAKVTGPDGKDHF